Protein AF-A0A097QRE6-F1 (afdb_monomer)

Secondary structure (DSSP, 8-state):
--STTTHHHHHHHHHHHHHHHHHHHHHHHHHHS-HHHHHHHHHHHHHIIIIIIIHHHHHHHHHHH-TTTHHHHHHHHHHHHHHHHHHHHHHS--TT-TT---SSSSSS------------------------------

Mean predicted aligned error: 16.46 Å

Foldseek 3Di:
DPPVLVVQLVVLVVLQVVLVVQLVVLVVQLVPDDDPSVVLSVLSNVLSCCLRVVLSVVSVVCSVPPVVCSVVSVVVSVVVSVVSVVVSVVPPPPPPDPPPPPDPPPPDDDDPDDDDDDDDDDDDDDDDDDDDDDDDDD

Organism: NCBI:txid1505907

Radius of gyration: 31.77 Å; Cα contacts (8 Å, |Δi|>4): 79; chains: 1; bounding box: 79×52×73 Å

Structure (mmCIF, N/CA/C/O backbone):
data_AF-A0A097QRE6-F1
#
_entry.id   AF-A0A097QRE6-F1
#
loop_
_atom_site.group_PDB
_atom_site.id
_atom_site.type_symbol
_atom_site.label_atom_id
_atom_site.label_alt_id
_atom_site.label_comp_id
_atom_site.label_asym_id
_atom_site.label_entity_id
_atom_site.label_seq_id
_atom_site.pdbx_PDB_ins_code
_atom_site.Cartn_x
_atom_site.Cartn_y
_atom_site.Cartn_z
_atom_site.occupancy
_atom_site.B_iso_or_equiv
_atom_site.auth_seq_id
_atom_site.auth_comp_id
_atom_site.auth_asym_id
_atom_site.auth_atom_id
_atom_site.pdbx_PDB_model_num
ATOM 1 N N . MET A 1 1 ? 15.971 -12.708 -22.041 1.00 49.22 1 MET A N 1
ATOM 2 C CA . MET A 1 1 ? 16.196 -11.784 -20.906 1.00 49.22 1 MET A CA 1
ATOM 3 C C . MET A 1 1 ? 14.909 -11.001 -20.609 1.00 49.22 1 MET A C 1
ATOM 5 O O . MET A 1 1 ? 14.943 -9.784 -20.569 1.00 49.22 1 MET A O 1
ATOM 9 N N . GLU A 1 2 ? 13.765 -11.671 -20.407 1.00 53.50 2 GLU A N 1
ATOM 10 C CA . GLU A 1 2 ? 12.457 -10.981 -20.290 1.00 53.50 2 GLU A CA 1
ATOM 11 C C . GLU A 1 2 ? 11.760 -11.150 -18.928 1.00 53.50 2 GLU A C 1
ATOM 13 O O . GLU A 1 2 ? 10.806 -10.438 -18.643 1.00 53.50 2 GLU A O 1
ATOM 18 N N . LEU A 1 3 ? 12.247 -12.021 -18.033 1.00 56.66 3 LEU A N 1
ATOM 19 C CA . LEU A 1 3 ? 11.605 -12.212 -16.722 1.00 56.66 3 LEU A CA 1
ATOM 20 C C . LEU A 1 3 ? 11.900 -11.096 -15.706 1.00 56.66 3 LEU A C 1
ATOM 22 O O . LEU A 1 3 ? 11.119 -10.902 -14.777 1.00 56.66 3 LEU A O 1
ATOM 26 N N . ASN A 1 4 ? 12.983 -10.334 -15.877 1.00 59.62 4 ASN A N 1
ATOM 27 C CA . ASN A 1 4 ? 13.392 -9.331 -14.885 1.00 59.62 4 ASN A CA 1
ATOM 28 C C . ASN A 1 4 ? 12.452 -8.118 -14.838 1.00 59.62 4 ASN A C 1
ATOM 30 O O . ASN A 1 4 ? 12.324 -7.490 -13.792 1.00 59.62 4 ASN A O 1
ATOM 34 N N . ASN A 1 5 ? 11.736 -7.842 -15.931 1.00 65.81 5 ASN A N 1
ATOM 35 C CA . ASN A 1 5 ? 10.785 -6.737 -15.995 1.00 65.81 5 ASN A CA 1
ATOM 36 C C . ASN A 1 5 ? 9.389 -7.117 -15.500 1.00 65.81 5 ASN A C 1
ATOM 38 O O . ASN A 1 5 ? 8.572 -6.226 -15.340 1.00 65.81 5 ASN A O 1
ATOM 42 N N . LEU A 1 6 ? 9.095 -8.397 -15.233 1.00 77.00 6 LEU A N 1
ATOM 43 C CA . LEU A 1 6 ? 7.764 -8.830 -14.782 1.00 77.00 6 LEU A CA 1
ATOM 44 C C . LEU A 1 6 ? 7.559 -8.643 -13.270 1.00 77.00 6 LEU A C 1
ATOM 46 O O . LEU A 1 6 ? 6.450 -8.368 -12.817 1.00 77.00 6 LEU A O 1
ATOM 50 N N . SER A 1 7 ? 8.643 -8.782 -12.501 1.00 78.69 7 SER A N 1
ATOM 51 C CA . SER A 1 7 ? 8.661 -8.690 -11.034 1.00 78.69 7 SER A CA 1
ATOM 52 C C . SER A 1 7 ? 7.979 -7.427 -10.474 1.00 78.69 7 SER A C 1
ATOM 54 O O . SER A 1 7 ? 7.097 -7.562 -9.620 1.00 78.69 7 SER A O 1
ATOM 56 N N . PRO A 1 8 ? 8.289 -6.210 -10.959 1.00 78.31 8 PRO A N 1
ATOM 57 C CA . PRO A 1 8 ? 7.747 -5.000 -10.352 1.00 78.31 8 PRO A CA 1
ATOM 58 C C . PRO A 1 8 ? 6.284 -4.724 -10.772 1.00 78.31 8 PRO A C 1
ATOM 60 O O . PRO A 1 8 ? 5.525 -4.129 -10.011 1.00 78.31 8 PRO A O 1
ATOM 63 N N . TYR A 1 9 ? 5.815 -5.246 -11.914 1.00 83.50 9 TYR A N 1
ATOM 64 C CA . TYR A 1 9 ? 4.379 -5.228 -12.241 1.00 83.50 9 TYR A CA 1
ATOM 65 C C . TYR A 1 9 ? 3.586 -6.169 -11.333 1.00 83.50 9 TYR A C 1
ATOM 67 O O . TYR A 1 9 ? 2.498 -5.827 -10.870 1.00 83.50 9 TYR A O 1
ATOM 75 N N . LEU A 1 10 ? 4.142 -7.350 -11.051 1.00 86.81 10 LEU A N 1
ATOM 76 C CA . LEU A 1 10 ? 3.540 -8.324 -10.143 1.00 86.81 10 LEU A CA 1
ATOM 77 C C . LEU A 1 10 ? 3.411 -7.760 -8.726 1.00 86.81 10 LEU A C 1
ATOM 79 O O . LEU A 1 10 ? 2.370 -7.947 -8.094 1.00 86.81 10 LEU A O 1
ATOM 83 N N . SER A 1 11 ? 4.423 -7.030 -8.247 1.00 83.56 11 SER A N 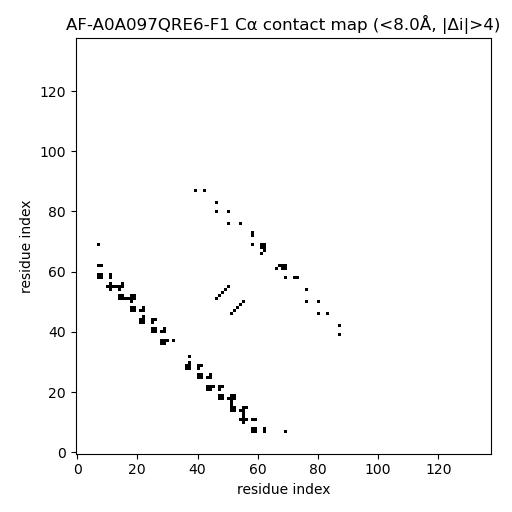1
ATOM 84 C CA . SER A 1 11 ? 4.358 -6.375 -6.939 1.00 83.56 11 SER A CA 1
ATOM 85 C C . SER A 1 11 ? 3.287 -5.280 -6.900 1.00 83.56 11 SER A C 1
ATOM 87 O O . SER A 1 11 ? 2.499 -5.262 -5.956 1.00 83.56 11 SER A O 1
ATOM 89 N N . GLY A 1 12 ? 3.175 -4.443 -7.940 1.00 85.69 12 GLY A N 1
ATOM 90 C CA . GLY A 1 12 ? 2.132 -3.415 -8.046 1.00 85.69 12 GLY A CA 1
ATOM 91 C C . GLY A 1 12 ? 0.715 -3.999 -8.053 1.00 85.69 12 GLY A C 1
ATOM 92 O O . GLY A 1 12 ? -0.145 -3.559 -7.290 1.00 85.69 12 GLY A O 1
ATOM 93 N N . ILE A 1 13 ? 0.482 -5.055 -8.842 1.00 89.81 13 ILE A N 1
ATOM 94 C CA . ILE A 1 13 ? -0.811 -5.760 -8.885 1.00 89.81 13 ILE A CA 1
ATOM 95 C C . ILE A 1 13 ? -1.140 -6.378 -7.521 1.00 89.81 13 ILE A C 1
ATOM 97 O O . ILE A 1 13 ? -2.266 -6.239 -7.038 1.00 89.81 13 ILE A O 1
ATOM 101 N N . MET A 1 14 ? -0.170 -7.029 -6.873 1.00 89.12 14 MET A N 1
ATOM 102 C CA . MET A 1 14 ? -0.366 -7.585 -5.530 1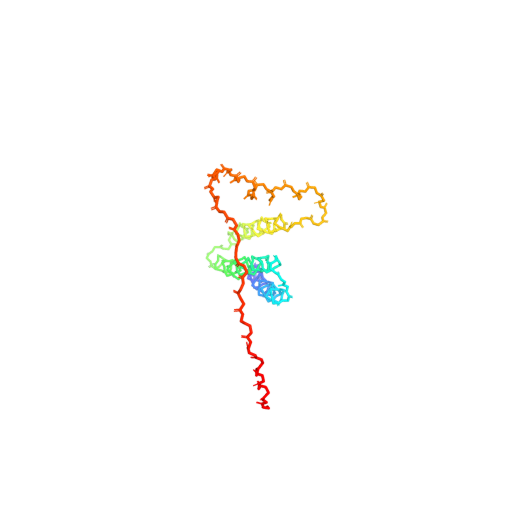.00 89.12 14 MET A CA 1
ATOM 103 C C . MET A 1 14 ? -0.685 -6.495 -4.505 1.00 89.12 14 MET A C 1
ATOM 105 O O . MET A 1 14 ? -1.559 -6.698 -3.663 1.00 89.12 14 MET A O 1
ATOM 109 N N . LEU A 1 15 ? -0.050 -5.324 -4.606 1.00 87.19 15 LEU A N 1
ATOM 110 C CA . LEU A 1 15 ? -0.337 -4.179 -3.741 1.00 87.19 15 LEU A CA 1
ATOM 111 C C . LEU A 1 15 ? -1.791 -3.712 -3.881 1.00 87.19 15 LEU A C 1
ATOM 113 O O . LEU A 1 15 ? -2.469 -3.485 -2.878 1.00 87.19 15 LEU A O 1
ATOM 117 N N . ILE A 1 16 ? -2.287 -3.634 -5.119 1.00 90.81 16 ILE A N 1
ATOM 118 C CA . ILE A 1 16 ? -3.673 -3.251 -5.413 1.00 90.81 16 ILE A CA 1
ATOM 119 C C . ILE A 1 16 ? -4.645 -4.285 -4.834 1.00 90.81 16 ILE A C 1
ATOM 121 O O . ILE A 1 16 ? -5.624 -3.904 -4.191 1.00 90.81 16 ILE A O 1
ATOM 125 N N . LEU A 1 17 ? -4.371 -5.583 -5.010 1.00 92.19 17 LEU A N 1
ATOM 126 C CA . LEU A 1 17 ? -5.213 -6.658 -4.472 1.00 92.19 17 LEU A CA 1
ATOM 127 C C . LEU A 1 17 ? -5.255 -6.646 -2.939 1.00 92.19 17 LEU A C 1
ATOM 129 O O . LEU A 1 17 ? -6.337 -6.744 -2.356 1.00 92.19 17 LEU A O 1
ATOM 133 N N . ILE A 1 18 ? -4.103 -6.481 -2.284 1.00 89.12 18 ILE A N 1
ATOM 134 C CA . ILE A 1 18 ? -4.013 -6.362 -0.822 1.00 89.12 18 ILE A CA 1
ATOM 135 C C . ILE A 1 18 ? -4.743 -5.100 -0.347 1.00 89.12 18 ILE A C 1
ATOM 137 O O . ILE A 1 18 ? -5.475 -5.162 0.640 1.00 89.12 18 ILE A O 1
ATOM 141 N N . GLY A 1 19 ? -4.599 -3.980 -1.062 1.00 89.31 19 GLY A N 1
ATOM 142 C CA . GLY A 1 19 ? -5.317 -2.736 -0.789 1.00 89.31 19 GLY A CA 1
ATOM 143 C C . GLY A 1 19 ? -6.832 -2.914 -0.853 1.00 89.31 19 GLY A C 1
ATOM 144 O O . GLY A 1 19 ? -7.532 -2.581 0.100 1.00 89.31 19 GLY A O 1
ATOM 145 N N . LEU A 1 20 ? -7.341 -3.514 -1.931 1.00 91.94 20 LEU A N 1
ATOM 146 C CA . LEU A 1 20 ? -8.761 -3.842 -2.097 1.00 91.94 20 LEU A CA 1
ATOM 147 C C . LEU A 1 20 ? -9.271 -4.754 -0.980 1.00 91.94 20 LEU A C 1
ATOM 149 O O . LEU A 1 20 ? -10.305 -4.470 -0.374 1.00 91.94 20 LEU A O 1
ATOM 153 N N . TYR A 1 21 ? -8.533 -5.821 -0.673 1.00 91.69 21 TYR A N 1
ATOM 154 C CA . TYR A 1 21 ? -8.893 -6.750 0.394 1.00 91.69 21 TYR A CA 1
ATOM 155 C C . TYR A 1 21 ? -8.927 -6.063 1.768 1.00 91.69 21 TYR A C 1
ATOM 157 O O . TYR A 1 21 ? -9.896 -6.217 2.516 1.00 91.69 21 TYR A O 1
ATOM 165 N N . GLY A 1 22 ? -7.908 -5.257 2.080 1.00 87.19 22 GLY A N 1
ATOM 166 C CA . GLY A 1 22 ? -7.847 -4.454 3.299 1.00 87.19 22 GLY A CA 1
ATOM 167 C C . GLY A 1 22 ? -9.027 -3.490 3.401 1.00 87.19 22 GLY A C 1
ATOM 168 O O . GLY A 1 22 ? -9.674 -3.423 4.443 1.00 87.19 22 GLY A O 1
ATOM 169 N N . MET A 1 23 ? -9.383 -2.828 2.298 1.00 88.19 23 MET A N 1
ATOM 170 C CA . MET A 1 23 ? -10.510 -1.898 2.235 1.00 88.19 23 MET A CA 1
ATOM 171 C C . MET A 1 23 ? -11.851 -2.592 2.514 1.00 88.19 23 MET A C 1
ATOM 173 O O . MET A 1 23 ? -12.645 -2.091 3.311 1.00 88.19 23 MET A O 1
ATOM 177 N N . VAL A 1 24 ? -12.091 -3.765 1.914 1.00 89.38 24 VAL A N 1
ATOM 178 C CA . VAL A 1 24 ? -13.305 -4.568 2.155 1.00 89.38 24 VAL A CA 1
ATOM 179 C C . VAL A 1 24 ? -13.376 -5.021 3.611 1.00 89.38 24 VAL A C 1
ATOM 181 O O . VAL A 1 24 ? -14.427 -4.894 4.244 1.00 89.38 24 VAL A O 1
ATOM 184 N N . ARG A 1 25 ? -12.262 -5.507 4.166 1.00 87.06 25 ARG A N 1
ATOM 185 C CA . ARG A 1 25 ? -12.209 -5.970 5.556 1.00 87.06 25 ARG A CA 1
ATOM 186 C C . ARG A 1 25 ? -12.433 -4.825 6.544 1.00 87.06 25 ARG A C 1
ATOM 188 O O . ARG A 1 25 ? -13.246 -4.959 7.451 1.00 87.06 25 ARG A O 1
ATOM 195 N N . SER A 1 26 ? -11.795 -3.673 6.333 1.00 84.38 26 SER A N 1
ATOM 196 C CA . SER A 1 26 ? -12.033 -2.472 7.142 1.00 84.38 26 SER A CA 1
ATOM 197 C C . SER A 1 26 ? -13.475 -1.978 7.034 1.00 84.38 26 SER A C 1
ATOM 199 O O . SER A 1 26 ? -14.045 -1.541 8.029 1.00 84.38 26 SER A O 1
ATOM 201 N N . TYR A 1 27 ? -14.095 -2.079 5.857 1.00 85.31 27 TYR A N 1
ATOM 202 C CA . TYR A 1 27 ? -15.498 -1.710 5.674 1.00 85.31 27 TYR A CA 1
ATOM 203 C C . TYR A 1 27 ? -16.459 -2.636 6.437 1.00 85.31 27 TYR A C 1
ATOM 205 O O . TYR A 1 27 ? -17.430 -2.163 7.033 1.00 85.31 27 TYR A O 1
ATOM 213 N N . GLN A 1 28 ? -16.187 -3.944 6.455 1.00 85.62 28 GLN A N 1
ATOM 214 C CA . GLN A 1 28 ? -16.954 -4.898 7.262 1.00 85.62 28 GLN A CA 1
ATOM 215 C C . GLN A 1 28 ? -16.854 -4.565 8.755 1.00 85.62 28 GLN A C 1
ATOM 217 O O . GLN A 1 28 ? -17.882 -4.464 9.425 1.00 85.62 28 GLN A O 1
ATOM 222 N N . GLU A 1 29 ? -15.641 -4.297 9.241 1.00 80.12 29 GLU A N 1
ATOM 223 C CA . GLU A 1 29 ? -15.384 -3.907 10.632 1.00 80.12 29 GLU A CA 1
ATOM 224 C C . GLU A 1 29 ? -16.099 -2.594 10.999 1.00 80.12 29 GLU A C 1
ATOM 226 O O . GLU A 1 29 ? -16.712 -2.473 12.061 1.00 80.12 29 GLU A O 1
ATOM 231 N N . TRP A 1 30 ? -16.093 -1.621 10.081 1.00 79.00 30 TRP A N 1
ATOM 232 C CA . TRP A 1 30 ? -16.786 -0.340 10.239 1.00 79.00 30 TRP A CA 1
ATOM 233 C C . TRP A 1 30 ? -18.309 -0.494 10.355 1.00 79.00 30 TRP A C 1
ATOM 235 O O . TRP A 1 30 ? -18.954 0.285 11.064 1.00 79.00 30 TRP A O 1
ATOM 245 N N . ARG A 1 31 ? -18.901 -1.490 9.678 1.00 79.44 31 ARG A N 1
ATOM 246 C CA . ARG A 1 31 ? -20.336 -1.793 9.800 1.00 79.44 31 ARG A CA 1
ATOM 247 C C . ARG A 1 31 ? -20.696 -2.502 11.104 1.00 79.44 31 ARG A C 1
ATOM 249 O O . ARG A 1 31 ? -21.840 -2.353 11.527 1.00 79.44 31 ARG A O 1
ATOM 256 N N . LEU A 1 32 ? -19.785 -3.283 11.687 1.00 76.38 32 LEU A N 1
ATOM 257 C CA . LEU A 1 32 ? -20.083 -4.156 12.828 1.00 76.38 32 LEU A CA 1
ATOM 258 C C . LEU A 1 32 ? -19.862 -3.504 14.202 1.00 76.38 32 LEU A C 1
ATOM 260 O O . LEU A 1 32 ? -20.516 -3.917 15.156 1.00 76.38 32 LEU A O 1
ATOM 264 N N . HIS A 1 33 ? -18.972 -2.512 14.319 1.00 70.75 33 HIS A N 1
ATOM 265 C CA . HIS A 1 33 ? -18.552 -1.963 15.617 1.00 70.75 33 HIS A CA 1
ATOM 266 C C . HIS A 1 33 ? -18.941 -0.490 15.859 1.00 70.75 33 HIS A C 1
ATOM 268 O O . HIS A 1 33 ? -19.120 0.301 14.930 1.00 70.75 33 HIS A O 1
ATOM 274 N N . ASP A 1 34 ? -19.058 -0.123 17.141 1.00 69.00 34 ASP A N 1
ATOM 275 C CA . ASP A 1 34 ? -19.419 1.217 17.625 1.00 69.00 34 ASP A CA 1
ATOM 276 C C . ASP A 1 34 ? -18.265 2.251 17.567 1.00 69.00 34 ASP A C 1
ATOM 278 O O . ASP A 1 34 ? -17.143 1.982 17.123 1.00 69.00 34 ASP A O 1
ATOM 282 N N . GLU A 1 35 ? -18.575 3.483 17.988 1.00 63.19 35 GLU A N 1
ATOM 283 C CA . GLU A 1 35 ? -17.899 4.765 17.715 1.00 63.19 35 GLU A CA 1
ATOM 284 C C . GLU A 1 35 ? -16.353 4.857 17.824 1.00 63.19 35 GLU A C 1
ATOM 286 O O . GLU A 1 35 ? -15.793 5.630 17.034 1.00 63.19 35 GLU A O 1
ATOM 291 N N . PRO A 1 36 ? -15.607 4.123 18.684 1.00 67.19 36 PRO A N 1
ATOM 292 C CA . PRO A 1 36 ? -14.139 4.180 18.652 1.00 67.19 36 PRO A CA 1
ATOM 293 C C . PRO A 1 36 ? -13.528 3.353 17.509 1.00 67.19 36 PRO A C 1
ATOM 295 O O . PRO A 1 36 ? -12.598 3.812 16.842 1.00 67.19 36 PRO A O 1
ATOM 298 N N . ALA A 1 37 ? -14.081 2.173 17.221 1.00 71.31 37 ALA A N 1
ATOM 299 C CA . ALA A 1 37 ? -13.580 1.292 16.168 1.00 71.31 37 ALA A CA 1
ATOM 300 C C . ALA A 1 37 ? -13.881 1.853 14.771 1.00 71.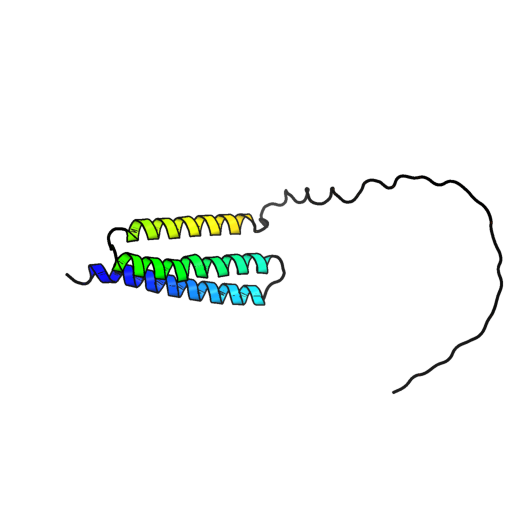31 37 ALA A C 1
ATOM 302 O O . ALA A 1 37 ? -13.082 1.688 13.849 1.00 71.31 37 ALA A O 1
ATOM 303 N N . LYS A 1 38 ? -14.981 2.606 14.618 1.00 75.50 38 LYS A N 1
ATOM 304 C CA . LYS A 1 38 ? -15.333 3.245 13.341 1.00 75.50 38 LYS A CA 1
ATOM 305 C C . LYS A 1 38 ? -14.280 4.223 12.838 1.00 75.50 38 LYS A C 1
ATOM 307 O O . LYS A 1 38 ? -13.993 4.235 11.643 1.00 75.50 38 LYS A O 1
ATOM 312 N N . ARG A 1 39 ? -13.711 5.053 13.720 1.00 75.69 39 ARG A N 1
ATOM 313 C CA . ARG A 1 39 ? -12.662 6.007 13.318 1.00 75.69 39 ARG A CA 1
ATOM 314 C C . ARG A 1 39 ? -11.405 5.278 12.869 1.00 75.69 39 ARG A C 1
ATOM 316 O O . ARG A 1 39 ? -10.832 5.649 11.851 1.00 75.69 39 ARG A O 1
ATOM 323 N N . LEU A 1 40 ? -11.028 4.225 13.590 1.00 78.31 40 LEU A N 1
ATOM 324 C CA . LEU A 1 40 ? -9.893 3.387 13.232 1.00 78.31 40 LEU A CA 1
ATOM 325 C C . LEU A 1 40 ? -10.101 2.722 11.869 1.00 78.31 40 LEU A C 1
ATOM 327 O O . LEU A 1 40 ? -9.259 2.846 10.986 1.00 78.31 40 LEU A O 1
ATOM 331 N N . ALA A 1 41 ? -11.253 2.079 11.679 1.00 81.75 41 ALA A N 1
ATOM 332 C CA . ALA A 1 41 ? -11.602 1.406 10.437 1.00 81.75 41 ALA A CA 1
ATOM 333 C C . ALA A 1 41 ? -11.627 2.374 9.246 1.00 81.75 41 ALA A C 1
ATOM 335 O O . ALA A 1 41 ? -11.150 2.022 8.172 1.00 81.75 41 ALA A O 1
ATOM 336 N N . LEU A 1 42 ? -12.107 3.608 9.439 1.00 82.50 42 LEU A N 1
ATOM 337 C CA . LEU A 1 42 ? -12.086 4.644 8.405 1.00 82.50 42 LEU A CA 1
ATOM 338 C C . LEU A 1 42 ? -10.652 5.064 8.056 1.00 82.50 42 LEU A C 1
ATOM 340 O O . LEU A 1 42 ? -10.316 5.143 6.876 1.00 82.50 42 LEU A O 1
ATOM 344 N N . VAL A 1 43 ? -9.792 5.282 9.058 1.00 84.00 43 VAL A N 1
ATOM 345 C CA . VAL A 1 43 ? -8.374 5.604 8.825 1.00 84.00 43 VAL A CA 1
ATOM 346 C C . VAL A 1 43 ? -7.673 4.460 8.093 1.00 84.00 43 VAL A C 1
ATOM 348 O O . VAL A 1 43 ? -6.992 4.717 7.100 1.00 84.00 43 VAL A O 1
ATOM 351 N N . LEU A 1 44 ? -7.883 3.203 8.500 1.00 83.94 44 LEU A N 1
ATOM 352 C CA . LEU A 1 44 ? -7.351 2.045 7.773 1.00 83.94 44 LEU A CA 1
ATOM 353 C C . LEU A 1 44 ? -7.875 1.991 6.336 1.00 83.94 44 LEU A C 1
ATOM 355 O O . LEU A 1 44 ? -7.087 1.797 5.416 1.00 83.94 44 LEU A O 1
ATOM 359 N N . MET A 1 45 ? -9.173 2.209 6.122 1.00 85.94 45 MET A N 1
ATOM 360 C CA . MET A 1 45 ? -9.784 2.179 4.792 1.00 85.94 45 MET A CA 1
ATOM 361 C C . MET A 1 45 ? -9.157 3.220 3.853 1.00 85.94 45 MET A C 1
ATOM 363 O O . MET A 1 45 ? -8.758 2.883 2.738 1.00 85.94 45 MET A O 1
ATOM 367 N N . VAL A 1 46 ? -9.007 4.465 4.320 1.00 87.25 46 VAL A N 1
ATOM 368 C CA . VAL A 1 46 ? -8.349 5.547 3.565 1.00 87.25 46 VAL A CA 1
ATOM 369 C C . VAL A 1 46 ? -6.883 5.208 3.290 1.00 87.25 46 VAL A C 1
ATOM 371 O O . VAL A 1 46 ? -6.377 5.468 2.201 1.00 87.25 46 VAL A O 1
ATO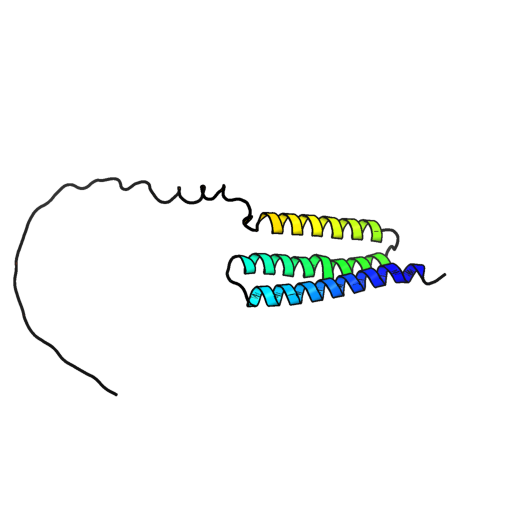M 374 N N . SER A 1 47 ? -6.213 4.569 4.245 1.00 86.38 47 SER A N 1
ATOM 375 C CA . SER A 1 47 ? -4.810 4.177 4.109 1.00 86.38 47 SER A CA 1
ATOM 376 C C . SER A 1 47 ? -4.625 3.051 3.102 1.00 86.38 47 SER A C 1
ATOM 378 O O . SER A 1 47 ? -3.724 3.125 2.279 1.00 86.38 47 SER A O 1
ATOM 380 N N . PHE A 1 48 ? -5.498 2.045 3.090 1.00 88.19 48 PHE A N 1
ATOM 381 C CA . PHE A 1 48 ? -5.475 1.003 2.064 1.00 88.19 48 PHE A CA 1
ATOM 382 C C . PHE A 1 48 ? -5.782 1.556 0.670 1.00 88.19 48 PHE A C 1
ATOM 384 O O . PHE A 1 48 ? -5.166 1.122 -0.302 1.00 88.19 48 PHE A O 1
ATOM 391 N N . ALA A 1 49 ? -6.673 2.543 0.561 1.00 88.62 49 ALA A N 1
ATOM 392 C CA . ALA A 1 49 ? -6.928 3.216 -0.708 1.00 88.62 49 ALA A CA 1
ATOM 393 C C . ALA A 1 49 ? -5.694 4.002 -1.194 1.00 88.62 49 ALA A C 1
ATOM 395 O O . ALA A 1 49 ? -5.283 3.847 -2.343 1.00 88.62 49 ALA A O 1
ATOM 396 N N . LEU A 1 50 ? -5.067 4.799 -0.323 1.00 88.31 50 LEU A N 1
ATOM 397 C CA . LEU A 1 50 ? -3.885 5.598 -0.665 1.00 88.31 50 LEU A CA 1
ATOM 398 C C . LEU A 1 50 ? -2.640 4.734 -0.907 1.00 88.31 50 LEU A C 1
ATOM 400 O O . LEU A 1 50 ? -2.005 4.836 -1.947 1.00 88.31 50 LEU A O 1
ATOM 404 N N . PHE A 1 51 ? -2.274 3.864 0.028 1.00 87.12 51 PHE A N 1
ATOM 405 C CA . PHE A 1 51 ? -1.040 3.084 -0.078 1.00 87.12 51 PHE A CA 1
ATOM 406 C C . PHE A 1 51 ? -1.194 1.852 -0.974 1.00 87.12 51 PHE A C 1
ATOM 408 O O . PHE A 1 51 ? -0.249 1.492 -1.663 1.00 87.12 51 PHE A O 1
ATOM 415 N N . GLY A 1 52 ? -2.368 1.217 -0.996 1.00 88.00 52 GLY A N 1
ATOM 416 C CA . GLY A 1 52 ? -2.615 0.024 -1.807 1.00 88.00 52 GLY A CA 1
ATOM 417 C C . GLY A 1 52 ? -2.985 0.357 -3.249 1.00 88.00 52 GLY A C 1
ATOM 418 O O . GLY A 1 52 ? -2.272 -0.031 -4.171 1.00 88.00 52 GLY A O 1
ATOM 419 N N . ILE A 1 53 ? -4.087 1.088 -3.456 1.00 89.06 53 ILE A N 1
ATOM 420 C CA . ILE A 1 53 ? -4.575 1.396 -4.811 1.00 89.06 53 ILE A CA 1
ATOM 421 C C . ILE A 1 53 ? -3.716 2.485 -5.451 1.00 89.06 53 ILE A C 1
ATOM 423 O O . ILE A 1 53 ? -3.115 2.239 -6.492 1.00 89.06 53 ILE A O 1
ATOM 427 N N . VAL A 1 54 ? -3.636 3.671 -4.835 1.00 90.44 54 VAL A N 1
ATOM 428 C CA . VAL A 1 54 ? -2.875 4.787 -5.421 1.00 90.44 54 VAL A CA 1
ATOM 429 C C . VAL A 1 54 ? -1.387 4.441 -5.470 1.00 90.44 54 VAL A C 1
ATOM 431 O O . VAL A 1 54 ? -0.791 4.558 -6.531 1.00 90.44 54 VAL A O 1
ATOM 434 N N . GLY A 1 55 ? -0.811 3.911 -4.387 1.00 87.56 55 GLY A N 1
ATOM 435 C CA . GLY A 1 55 ? 0.586 3.466 -4.362 1.00 87.56 55 GLY A CA 1
ATOM 436 C C . GLY A 1 55 ? 0.902 2.360 -5.376 1.00 87.56 55 GLY A C 1
ATOM 437 O O . GLY A 1 55 ? 1.920 2.431 -6.059 1.00 87.56 55 GLY A O 1
ATOM 438 N N . GLY A 1 56 ? 0.018 1.372 -5.543 1.00 87.69 56 GLY A N 1
ATOM 439 C CA . GLY A 1 56 ? 0.200 0.317 -6.544 1.00 87.69 56 GLY A CA 1
ATOM 440 C C . GLY A 1 56 ? 0.130 0.838 -7.982 1.00 87.69 56 GLY A C 1
ATOM 441 O O . GLY A 1 56 ? 0.947 0.447 -8.815 1.00 87.69 56 GLY A O 1
ATOM 442 N N . VAL A 1 57 ? -0.796 1.761 -8.271 1.00 89.69 57 VAL A N 1
ATOM 443 C CA . VAL A 1 57 ? -0.881 2.433 -9.579 1.00 89.69 57 VAL A CA 1
ATOM 444 C C . VAL A 1 57 ? 0.353 3.299 -9.829 1.00 89.69 57 VAL A C 1
ATOM 446 O O . VAL A 1 57 ? 0.897 3.240 -10.931 1.00 89.69 57 VAL A O 1
ATOM 449 N N . SER A 1 58 ? 0.823 4.048 -8.826 1.00 88.31 58 SER A N 1
ATOM 450 C CA . SER A 1 58 ? 2.036 4.864 -8.939 1.00 88.31 58 SER A CA 1
ATOM 451 C C . SER A 1 58 ? 3.256 4.019 -9.282 1.00 88.31 58 SER A C 1
ATOM 453 O O . SER A 1 58 ? 3.939 4.347 -10.244 1.00 88.31 58 SER A O 1
ATOM 455 N N . ILE A 1 59 ? 3.459 2.879 -8.607 1.00 85.75 59 ILE A N 1
ATOM 456 C CA . ILE A 1 59 ? 4.563 1.955 -8.914 1.00 85.75 59 ILE A CA 1
ATOM 457 C C . ILE A 1 59 ? 4.484 1.475 -10.369 1.00 85.75 59 ILE A C 1
ATOM 459 O O . ILE A 1 59 ? 5.485 1.515 -11.080 1.00 85.75 59 ILE A O 1
ATOM 463 N N . ILE A 1 60 ? 3.304 1.051 -10.839 1.00 87.44 60 ILE A N 1
ATOM 464 C CA . ILE A 1 60 ? 3.119 0.601 -12.231 1.00 87.44 60 ILE A CA 1
ATOM 465 C C . ILE A 1 60 ? 3.449 1.730 -13.216 1.00 87.44 60 ILE A C 1
ATOM 467 O O . ILE A 1 60 ? 4.117 1.489 -14.223 1.00 87.44 60 ILE A O 1
ATOM 471 N N . MET A 1 61 ? 3.014 2.959 -12.924 1.00 87.44 61 MET A N 1
ATOM 472 C CA . MET A 1 61 ? 3.322 4.122 -13.756 1.00 87.44 61 MET A CA 1
ATOM 473 C C . MET A 1 61 ? 4.812 4.466 -13.737 1.00 87.44 61 MET A C 1
ATOM 475 O O . MET A 1 61 ? 5.375 4.759 -14.789 1.00 87.44 61 MET A O 1
ATOM 479 N N . LEU A 1 62 ? 5.459 4.399 -12.572 1.00 86.12 62 LEU A N 1
ATOM 480 C CA . LEU A 1 62 ? 6.873 4.715 -12.428 1.00 86.12 62 LEU A CA 1
ATOM 481 C C . LEU A 1 62 ? 7.739 3.696 -13.166 1.00 86.12 62 LEU A C 1
ATOM 483 O O . LEU A 1 62 ? 8.648 4.100 -13.875 1.00 86.12 62 LEU A O 1
ATOM 487 N N . ILE A 1 63 ? 7.418 2.400 -13.099 1.00 84.31 63 ILE A N 1
ATOM 488 C CA . ILE A 1 63 ? 8.121 1.360 -13.874 1.00 84.31 63 ILE A CA 1
ATOM 489 C C . ILE A 1 63 ? 8.004 1.612 -15.382 1.00 84.31 63 ILE A C 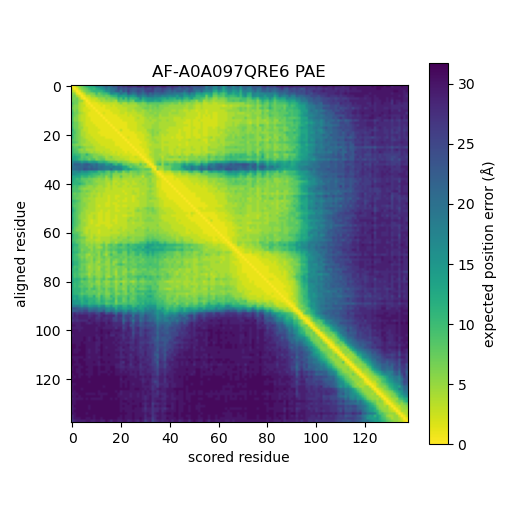1
ATOM 491 O O . ILE A 1 63 ? 8.943 1.330 -16.124 1.00 84.31 63 ILE A O 1
ATOM 495 N N . ALA A 1 64 ? 6.856 2.121 -15.840 1.00 84.25 64 ALA A N 1
ATOM 496 C CA . ALA A 1 64 ? 6.639 2.431 -17.249 1.00 84.25 64 ALA A CA 1
ATOM 497 C C . ALA A 1 64 ? 7.465 3.637 -17.734 1.00 84.25 64 ALA A C 1
ATOM 499 O O .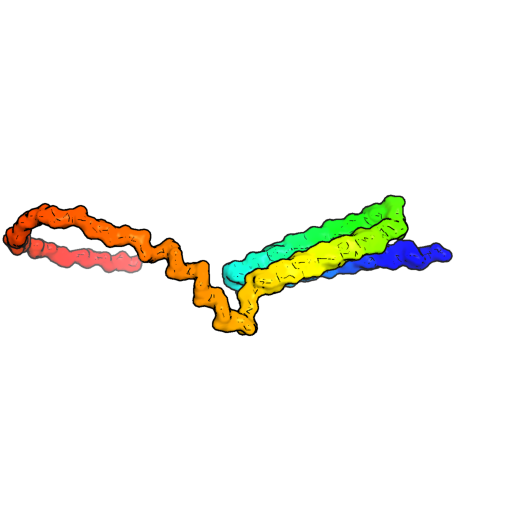 ALA A 1 64 ? 7.735 3.730 -18.930 1.00 84.25 64 ALA A O 1
ATOM 500 N N . ILE A 1 65 ? 7.848 4.544 -16.827 1.00 87.06 65 ILE A N 1
ATOM 501 C CA . ILE A 1 65 ? 8.654 5.733 -17.132 1.00 87.06 65 ILE A CA 1
ATOM 502 C C . ILE A 1 65 ? 10.141 5.443 -16.887 1.00 87.06 65 ILE A C 1
ATOM 504 O O . ILE A 1 65 ? 10.926 5.495 -17.828 1.00 87.06 65 ILE A O 1
ATOM 508 N N . ASP A 1 66 ? 10.508 5.090 -15.652 1.00 84.88 66 ASP A N 1
ATOM 509 C CA . ASP A 1 66 ? 11.880 4.827 -15.217 1.00 84.88 66 ASP A CA 1
ATOM 510 C C . ASP A 1 66 ? 11.953 3.650 -14.215 1.00 84.88 66 ASP A C 1
ATOM 512 O O . ASP A 1 66 ? 11.720 3.811 -13.009 1.00 84.88 66 ASP A O 1
ATOM 516 N N . PRO A 1 67 ? 12.353 2.448 -14.669 1.00 78.81 67 PRO A N 1
ATOM 517 C CA . PRO A 1 67 ? 12.372 1.239 -13.849 1.00 78.81 67 PRO A CA 1
ATOM 518 C C . PRO A 1 67 ? 13.502 1.197 -12.815 1.00 78.81 67 PRO A C 1
ATOM 520 O O . PRO A 1 67 ? 13.591 0.216 -12.090 1.00 78.81 67 PRO A O 1
ATOM 523 N N . GLU A 1 68 ? 14.377 2.200 -12.716 1.00 82.75 68 GLU A N 1
ATOM 524 C CA . GLU A 1 68 ? 15.426 2.247 -11.684 1.00 82.75 68 GLU A CA 1
ATOM 525 C C . GLU A 1 68 ? 14.925 2.845 -10.358 1.00 82.75 68 GLU A C 1
ATOM 527 O O . GLU A 1 68 ? 15.412 2.479 -9.286 1.00 82.75 68 GLU A O 1
ATOM 532 N N . PHE A 1 69 ? 13.900 3.705 -10.392 1.00 81.69 69 PHE A N 1
ATOM 533 C CA . PHE A 1 69 ? 13.427 4.433 -9.206 1.00 81.69 69 PHE A CA 1
ATOM 534 C C . PHE A 1 69 ? 12.368 3.685 -8.380 1.00 81.69 69 PHE A C 1
ATOM 536 O O . PHE A 1 69 ? 12.049 4.111 -7.266 1.00 81.69 69 PHE A O 1
ATOM 543 N N . TRP A 1 70 ? 11.865 2.542 -8.860 1.00 80.75 70 TRP A N 1
ATOM 544 C CA . TRP A 1 70 ? 10.806 1.775 -8.183 1.00 80.75 70 TRP A CA 1
ATOM 545 C C . TRP A 1 70 ? 11.168 1.356 -6.752 1.00 80.75 70 TRP A C 1
ATOM 547 O O . TRP A 1 70 ? 10.299 1.315 -5.883 1.00 80.75 70 TRP A O 1
ATOM 557 N N . VAL A 1 71 ? 12.449 1.075 -6.477 1.00 82.00 71 VAL A N 1
ATOM 558 C CA . VAL A 1 71 ? 12.913 0.687 -5.135 1.00 82.00 71 VAL A CA 1
ATOM 559 C C . VAL A 1 71 ? 12.724 1.84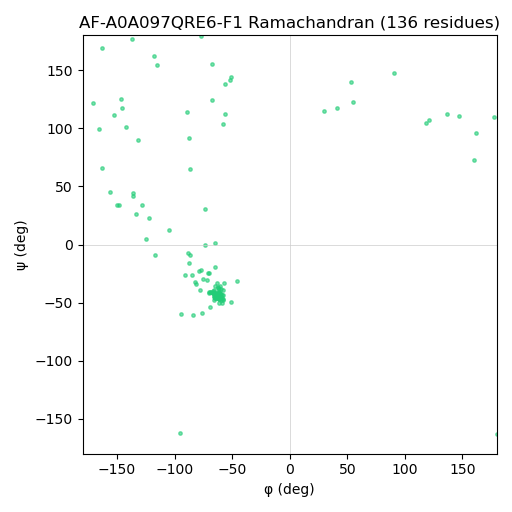1 -4.153 1.00 82.00 71 VAL A C 1
ATOM 561 O O . VAL A 1 71 ? 12.243 1.634 -3.039 1.00 82.00 71 VAL A O 1
ATOM 564 N N . ILE A 1 72 ? 13.068 3.066 -4.559 1.00 87.00 72 ILE A N 1
ATOM 565 C CA . ILE A 1 72 ? 12.958 4.254 -3.705 1.00 87.00 72 ILE A CA 1
ATOM 566 C C . ILE A 1 72 ? 11.487 4.518 -3.384 1.00 87.00 72 ILE A C 1
ATOM 568 O O . ILE A 1 72 ? 11.140 4.714 -2.217 1.00 87.00 72 ILE A O 1
ATOM 572 N N . GLU A 1 73 ? 10.616 4.444 -4.391 1.00 82.62 73 GLU A N 1
ATOM 573 C CA . GLU A 1 73 ? 9.180 4.634 -4.197 1.00 82.62 73 GLU A CA 1
ATOM 574 C C . GLU A 1 73 ? 8.572 3.543 -3.304 1.00 82.62 73 GLU A C 1
ATOM 576 O O . GLU A 1 73 ? 7.875 3.860 -2.339 1.00 82.62 73 GLU A O 1
ATOM 581 N N . ALA A 1 74 ? 8.912 2.270 -3.526 1.00 81.19 74 ALA A N 1
ATOM 582 C CA . ALA A 1 74 ? 8.463 1.171 -2.671 1.00 81.19 74 ALA A CA 1
ATOM 583 C C . ALA A 1 74 ? 8.884 1.376 -1.204 1.00 81.19 74 ALA A C 1
ATOM 585 O O . ALA A 1 74 ? 8.098 1.134 -0.282 1.00 81.19 74 ALA A O 1
ATOM 586 N N . THR A 1 75 ? 10.100 1.880 -0.974 1.00 86.00 75 THR A N 1
ATOM 587 C CA . THR A 1 75 ? 10.608 2.177 0.375 1.00 86.00 75 THR A CA 1
ATOM 588 C C . THR A 1 75 ? 9.858 3.354 1.013 1.00 86.00 75 THR A C 1
ATOM 590 O O . THR A 1 75 ? 9.497 3.299 2.194 1.00 86.00 75 THR A O 1
ATOM 593 N N . ALA A 1 76 ? 9.556 4.401 0.240 1.00 87.62 76 ALA A N 1
ATOM 594 C CA . ALA A 1 76 ? 8.778 5.555 0.691 1.00 87.62 76 ALA A CA 1
ATOM 595 C C . ALA A 1 76 ? 7.327 5.174 1.044 1.00 87.62 76 ALA A C 1
ATOM 597 O O . ALA A 1 76 ? 6.837 5.524 2.118 1.00 87.62 76 ALA A O 1
ATOM 598 N N . ILE A 1 77 ? 6.662 4.390 0.191 1.00 84.44 77 ILE A N 1
ATOM 599 C CA . ILE A 1 77 ? 5.300 3.883 0.424 1.00 84.44 77 ILE A CA 1
ATOM 600 C C . ILE A 1 77 ? 5.277 3.001 1.678 1.00 84.44 77 ILE A C 1
ATOM 602 O O . ILE A 1 77 ? 4.432 3.193 2.553 1.00 84.44 77 ILE A O 1
ATOM 606 N N . THR A 1 78 ? 6.233 2.076 1.811 1.00 84.56 78 THR A N 1
ATOM 607 C CA . THR A 1 78 ? 6.302 1.157 2.960 1.00 84.56 78 THR A CA 1
ATOM 608 C C . THR A 1 78 ? 6.544 1.904 4.270 1.00 84.56 78 THR A C 1
ATOM 610 O O . THR A 1 78 ? 5.861 1.651 5.262 1.00 84.56 78 THR A O 1
ATOM 613 N N . SER A 1 79 ? 7.486 2.850 4.288 1.00 87.19 79 SER A N 1
ATOM 614 C CA . SER A 1 79 ? 7.784 3.652 5.484 1.00 87.19 79 SER A CA 1
ATOM 615 C C . SER A 1 79 ? 6.623 4.571 5.871 1.00 87.19 79 SER A C 1
ATOM 617 O O . SER A 1 79 ? 6.270 4.637 7.050 1.00 87.19 79 SER A O 1
ATOM 619 N N . GLY A 1 80 ? 5.973 5.212 4.894 1.00 85.62 80 GLY A N 1
ATOM 620 C CA . GLY A 1 80 ? 4.776 6.022 5.120 1.00 85.62 80 GLY A CA 1
ATOM 621 C C . GLY A 1 80 ? 3.620 5.204 5.696 1.00 85.62 80 GLY A C 1
ATOM 622 O O . GLY A 1 80 ? 2.994 5.624 6.672 1.00 85.62 80 GLY A O 1
ATOM 623 N N . TYR A 1 81 ? 3.386 4.005 5.158 1.00 83.56 81 TYR A N 1
ATOM 624 C CA . TYR A 1 81 ? 2.372 3.091 5.677 1.00 83.56 81 TYR A CA 1
ATOM 625 C C . TYR A 1 81 ? 2.685 2.660 7.114 1.00 83.56 81 TYR A C 1
ATOM 627 O O . TYR A 1 81 ? 1.812 2.714 7.979 1.00 83.56 81 TYR A O 1
ATOM 635 N N . LEU A 1 82 ? 3.938 2.293 7.401 1.00 84.06 82 LEU A N 1
ATOM 636 C CA . LEU A 1 82 ? 4.360 1.859 8.734 1.00 84.06 82 LEU A CA 1
ATOM 637 C C . LEU A 1 82 ? 4.174 2.966 9.782 1.00 84.06 82 LEU A C 1
ATOM 639 O O . LEU A 1 82 ? 3.684 2.709 10.883 1.00 84.06 82 LEU A O 1
ATOM 643 N N . LEU A 1 83 ? 4.512 4.205 9.419 1.00 85.31 83 LEU A N 1
ATOM 644 C CA . LEU A 1 83 ? 4.342 5.374 10.280 1.00 85.31 83 LEU A CA 1
ATOM 645 C C . LEU A 1 83 ? 2.861 5.660 10.552 1.00 85.31 83 LEU A C 1
ATOM 647 O O . LEU A 1 83 ? 2.484 5.977 11.682 1.00 85.31 83 LEU A O 1
ATOM 651 N N . LEU A 1 84 ? 2.008 5.485 9.543 1.00 82.06 84 LEU A N 1
ATOM 652 C CA . LEU A 1 84 ? 0.569 5.671 9.682 1.00 82.06 84 LEU A CA 1
ATOM 653 C C . LEU A 1 84 ? -0.074 4.568 10.533 1.00 82.06 84 LEU A C 1
ATOM 655 O O . LEU A 1 84 ? -0.899 4.865 11.402 1.00 82.06 84 LEU A O 1
ATOM 659 N N . VAL A 1 85 ? 0.341 3.312 10.359 1.00 80.31 85 VAL A N 1
ATOM 660 C CA . VAL A 1 85 ? -0.073 2.192 11.219 1.00 80.31 85 VAL A CA 1
ATOM 661 C C . VAL A 1 85 ? 0.348 2.445 12.666 1.00 80.31 85 VAL A C 1
ATOM 663 O O . VAL A 1 85 ? -0.471 2.287 13.570 1.00 80.31 85 VAL A O 1
ATOM 666 N N . TYR A 1 86 ? 1.580 2.906 12.898 1.00 82.44 86 TYR A N 1
ATOM 667 C CA . TYR A 1 86 ? 2.069 3.247 14.235 1.00 82.44 86 TYR A CA 1
ATOM 668 C C . TYR A 1 86 ? 1.259 4.381 14.880 1.00 82.44 86 TYR A C 1
ATOM 670 O O . TYR A 1 86 ? 0.818 4.257 16.024 1.00 82.44 86 TYR A O 1
ATOM 678 N N . ALA A 1 87 ? 0.995 5.459 14.134 1.00 79.12 87 ALA A N 1
ATOM 679 C CA . ALA A 1 87 ? 0.142 6.556 14.588 1.00 79.12 87 ALA A CA 1
ATOM 680 C C . ALA A 1 87 ? -1.268 6.062 14.947 1.00 79.12 87 ALA A C 1
ATOM 682 O O . ALA A 1 87 ? -1.803 6.411 16.000 1.00 79.12 87 ALA A O 1
ATOM 683 N N . THR A 1 88 ? -1.834 5.190 14.113 1.00 72.69 88 THR A N 1
ATOM 684 C CA . THR A 1 88 ? -3.158 4.597 14.322 1.00 72.69 88 THR A CA 1
ATOM 685 C C . THR A 1 88 ? -3.184 3.717 15.575 1.00 72.69 88 THR A C 1
ATOM 687 O O . THR A 1 88 ? -4.081 3.873 16.399 1.00 72.69 88 THR A O 1
ATOM 690 N N . LEU A 1 89 ? -2.170 2.868 15.780 1.00 72.38 89 LEU A N 1
ATOM 691 C CA . LEU A 1 89 ? -2.013 2.027 16.975 1.00 72.38 89 LEU A CA 1
ATOM 692 C C . LEU A 1 89 ? -1.870 2.853 18.256 1.00 72.38 89 LEU A C 1
ATOM 694 O O . LEU A 1 89 ? -2.498 2.529 19.259 1.00 72.38 89 LEU A O 1
ATOM 698 N N . SER A 1 90 ? -1.101 3.944 18.220 1.00 69.50 90 SER A N 1
ATOM 699 C CA . SER A 1 90 ? -0.949 4.840 19.375 1.00 69.50 90 SER A CA 1
ATOM 700 C C . SER A 1 90 ? -2.245 5.554 19.784 1.00 69.50 90 SER A C 1
ATOM 702 O O . SER A 1 90 ? -2.351 6.026 20.915 1.00 69.50 90 SER A O 1
ATOM 704 N N . MET A 1 91 ? -3.231 5.629 18.879 1.00 62.81 91 MET A N 1
ATOM 705 C CA . MET A 1 91 ? -4.555 6.186 19.162 1.00 62.81 91 MET A CA 1
ATOM 706 C C . MET A 1 91 ? -5.540 5.158 19.722 1.00 62.81 91 MET A C 1
ATOM 708 O O . MET A 1 91 ? -6.560 5.574 20.280 1.00 62.81 91 MET A O 1
ATOM 712 N N . LEU A 1 92 ? -5.271 3.848 19.613 1.00 61.81 92 LEU A N 1
ATOM 713 C CA . LEU A 1 92 ? -6.038 2.886 20.397 1.00 61.81 92 LEU A CA 1
ATOM 714 C C . LEU A 1 92 ? -5.678 3.110 21.870 1.00 61.81 92 LEU A C 1
ATOM 716 O O . LEU A 1 92 ? -4.493 3.073 22.211 1.00 61.81 92 LEU A O 1
ATOM 720 N N . PRO A 1 93 ? -6.660 3.352 22.756 1.00 55.22 93 PRO A N 1
ATOM 721 C CA . PRO A 1 93 ? -6.399 3.353 24.183 1.00 55.22 93 PRO A CA 1
ATOM 722 C C . PRO A 1 93 ? -5.788 1.995 24.510 1.00 55.22 93 PRO A C 1
ATOM 724 O O . PRO A 1 93 ? -6.422 0.960 24.332 1.00 55.22 93 PRO A O 1
ATOM 727 N N . SER A 1 94 ? -4.511 2.009 24.883 1.00 48.66 94 SER A N 1
ATOM 728 C CA . SER A 1 94 ? -3.782 0.810 25.251 1.00 48.66 94 SER A CA 1
ATOM 729 C C . SER A 1 94 ? -4.527 0.163 26.412 1.00 48.66 94 SER A C 1
ATOM 731 O O . SER A 1 94 ? -4.451 0.630 27.547 1.00 48.66 94 SER A O 1
ATOM 733 N N . GLU A 1 95 ? -5.254 -0.915 26.129 1.00 47.72 95 GLU A N 1
ATOM 734 C CA . GLU A 1 95 ? -5.932 -1.746 27.130 1.00 47.72 95 GLU A CA 1
ATOM 735 C C . GLU A 1 95 ? -4.919 -2.444 28.068 1.00 47.72 95 GLU A C 1
ATOM 737 O O . GLU A 1 95 ? -5.296 -3.134 29.005 1.00 47.72 95 GLU A O 1
ATOM 742 N N . ASN A 1 96 ? -3.618 -2.184 27.868 1.00 44.81 96 ASN A N 1
ATOM 743 C CA . ASN A 1 96 ? -2.504 -2.583 28.723 1.00 44.81 96 ASN A CA 1
ATOM 744 C C . ASN A 1 96 ? -1.917 -1.438 29.572 1.00 44.81 96 ASN A C 1
ATOM 746 O O . ASN A 1 96 ? -0.835 -1.602 30.131 1.00 44.81 96 ASN A O 1
ATOM 750 N N . ASN A 1 97 ? -2.577 -0.278 29.684 1.00 41.81 97 ASN A N 1
ATOM 751 C CA . ASN A 1 97 ? -2.074 0.826 30.510 1.00 41.81 97 ASN A CA 1
ATOM 752 C C . ASN A 1 97 ? -3.167 1.408 31.432 1.00 41.81 97 ASN A C 1
ATOM 754 O O . ASN A 1 97 ? -3.863 2.352 31.049 1.00 41.81 97 ASN A O 1
ATOM 758 N N . PRO A 1 98 ? -3.330 0.894 32.667 1.00 42.75 98 PRO A N 1
ATOM 759 C CA . PRO A 1 98 ? -4.302 1.409 33.633 1.00 42.75 98 PRO A CA 1
ATOM 760 C C . PRO A 1 98 ? -3.903 2.758 34.273 1.00 42.75 98 PRO A C 1
ATOM 762 O O . PRO A 1 98 ? -4.282 3.011 35.412 1.00 42.75 98 PRO A O 1
ATOM 765 N N . GLU A 1 99 ? -3.162 3.649 33.598 1.00 44.09 99 GLU A N 1
ATOM 766 C CA . GLU A 1 99 ? -2.556 4.810 34.284 1.00 44.09 99 GLU A CA 1
ATOM 767 C C . GLU A 1 99 ? -2.870 6.207 33.734 1.00 44.09 99 GLU A C 1
ATOM 769 O O . GLU A 1 99 ? -2.345 7.179 34.261 1.00 44.09 99 GLU A O 1
ATOM 774 N N . LYS A 1 100 ? -3.734 6.404 32.729 1.00 41.47 100 LYS A N 1
ATOM 775 C CA . LYS A 1 100 ? -4.079 7.788 32.311 1.00 41.47 100 LYS A CA 1
ATOM 776 C C . LYS A 1 100 ? -5.563 8.028 32.061 1.00 41.47 100 LYS A C 1
ATOM 778 O O . LYS A 1 100 ? -5.948 8.745 31.144 1.00 41.47 100 LYS A O 1
ATOM 783 N N . THR A 1 101 ? -6.407 7.533 32.966 1.00 42.41 101 THR A N 1
ATOM 784 C CA . THR A 1 101 ? -7.745 8.116 33.185 1.00 42.41 101 THR A CA 1
ATOM 785 C C . THR A 1 101 ? -7.638 9.263 34.188 1.00 42.41 101 THR A C 1
ATOM 787 O O . THR A 1 101 ? -8.157 9.178 35.296 1.00 42.41 101 THR A O 1
ATOM 790 N N . GLN A 1 102 ? -6.941 10.348 33.844 1.00 45.41 102 GLN A N 1
ATOM 791 C CA . GLN A 1 102 ? -6.984 11.545 34.690 1.00 45.41 102 GLN A CA 1
ATOM 792 C C . GLN A 1 102 ? -6.664 12.852 33.958 1.00 45.41 102 GLN A C 1
ATOM 794 O O . GLN A 1 102 ? -5.944 13.678 34.491 1.00 45.41 102 GLN A O 1
ATOM 799 N N . ASP A 1 103 ? -7.215 13.101 32.764 1.00 42.66 103 ASP A N 1
ATOM 800 C CA . ASP A 1 103 ? -7.162 14.482 32.236 1.00 42.66 103 ASP A CA 1
ATOM 801 C C . ASP A 1 103 ? -8.344 14.910 31.352 1.00 42.66 103 ASP A C 1
ATOM 803 O O . ASP A 1 103 ? -8.230 15.689 30.408 1.00 42.66 103 ASP A O 1
ATOM 807 N N . ARG A 1 104 ? -9.544 14.400 31.655 1.00 44.41 104 ARG A N 1
ATOM 808 C CA . ARG A 1 104 ? -10.797 14.908 31.058 1.00 44.41 104 ARG A CA 1
ATOM 809 C C . ARG A 1 104 ? -11.922 15.143 32.063 1.00 44.41 104 ARG A C 1
ATOM 811 O O . ARG A 1 104 ? -13.094 15.143 31.702 1.00 44.41 104 ARG A O 1
ATOM 818 N N . ARG A 1 105 ? -11.586 15.401 33.333 1.00 46.25 105 ARG A N 1
ATOM 819 C CA . ARG A 1 105 ? -12.576 15.728 34.380 1.00 46.25 105 ARG A CA 1
ATOM 820 C C . ARG A 1 105 ? -12.360 17.082 35.069 1.00 46.25 105 ARG A C 1
ATOM 822 O O . ARG A 1 105 ? -12.869 17.275 36.165 1.00 46.25 105 ARG A O 1
ATOM 829 N N . SER A 1 106 ? -11.661 18.027 34.425 1.00 43.78 106 SER A N 1
ATOM 830 C CA . SER A 1 106 ? -11.330 19.337 35.024 1.00 43.78 106 SER A CA 1
ATOM 831 C C . SER A 1 106 ? -11.691 20.569 34.170 1.00 43.78 106 SER A C 1
ATOM 833 O O . SER A 1 106 ? -11.010 21.587 34.208 1.00 43.78 106 SER A O 1
ATOM 835 N N . ARG A 1 107 ? -12.791 20.527 33.401 1.00 43.00 107 ARG A N 1
ATOM 836 C CA . ARG A 1 107 ? -13.389 21.737 32.778 1.00 43.00 107 ARG A CA 1
ATOM 837 C C . ARG A 1 107 ? -14.915 21.790 32.886 1.00 43.00 107 ARG A C 1
ATOM 839 O O . ARG A 1 107 ? -15.612 22.157 31.951 1.00 43.00 107 ARG A O 1
ATOM 846 N N . GLY A 1 108 ? -15.446 21.422 34.048 1.00 43.19 108 GLY A N 1
ATOM 847 C CA . GLY A 1 108 ? -16.888 21.467 34.295 1.00 43.19 108 GLY A CA 1
ATOM 848 C C . GLY A 1 108 ? -17.261 21.717 35.748 1.00 43.19 108 GLY A C 1
ATOM 849 O O . GLY A 1 108 ? -18.228 21.125 36.212 1.00 43.19 108 GLY A O 1
ATOM 850 N N . LYS A 1 109 ? -16.488 22.502 36.518 1.00 51.22 109 LYS A N 1
ATOM 851 C CA . LYS A 1 109 ? -16.897 22.835 37.896 1.00 51.22 109 LYS A CA 1
ATOM 852 C C . LYS A 1 109 ? -16.184 24.035 38.530 1.00 51.22 109 LYS A C 1
ATOM 854 O O . LYS A 1 109 ? -15.467 23.890 39.510 1.00 51.22 109 LYS A O 1
ATOM 859 N N . THR A 1 110 ? -16.400 25.241 38.012 1.00 47.75 110 THR A N 1
ATOM 860 C CA . THR A 1 110 ? -16.242 26.519 38.752 1.00 47.75 110 THR A CA 1
ATOM 861 C C . THR A 1 110 ? -16.815 27.608 37.837 1.00 47.75 110 THR A C 1
ATOM 863 O O . THR A 1 110 ? -16.405 27.697 36.695 1.00 47.75 110 THR A O 1
ATOM 866 N N . ARG A 1 111 ? -17.815 28.420 38.173 1.00 44.25 111 ARG A N 1
ATOM 867 C CA . ARG A 1 111 ? -18.159 29.059 39.439 1.00 44.25 111 ARG A CA 1
ATOM 868 C C . ARG A 1 111 ? -19.679 29.167 39.564 1.00 44.25 111 ARG A C 1
ATOM 870 O O . ARG A 1 111 ? -20.340 29.759 38.718 1.00 44.25 111 ARG A O 1
ATOM 877 N N . LYS A 1 112 ? -20.207 28.639 40.665 1.00 46.38 112 LYS A N 1
ATOM 878 C CA . LYS A 1 112 ? -21.490 29.043 41.235 1.00 46.38 112 LYS A CA 1
ATOM 879 C C . LYS A 1 112 ? -21.150 30.209 42.167 1.00 46.38 112 LYS A C 1
ATOM 881 O O . LYS A 1 112 ? -20.717 29.970 43.288 1.00 46.38 112 LYS A O 1
ATOM 886 N N . THR A 1 113 ? -21.207 31.441 41.668 1.00 51.28 113 THR A N 1
ATOM 887 C CA . THR A 1 113 ? -21.039 32.627 42.516 1.00 51.28 113 THR A CA 1
ATOM 888 C C . THR A 1 113 ? -22.411 33.016 43.040 1.00 51.28 113 THR A C 1
ATOM 890 O O . THR A 1 113 ? -23.319 33.345 42.278 1.00 51.28 113 THR A O 1
ATOM 893 N N . GLU A 1 114 ? -22.546 32.885 44.352 1.00 50.28 114 GLU A N 1
ATOM 894 C CA . GLU A 1 114 ? -23.639 33.384 45.168 1.00 50.28 114 GLU A CA 1
ATOM 895 C C . GLU A 1 114 ? -23.912 3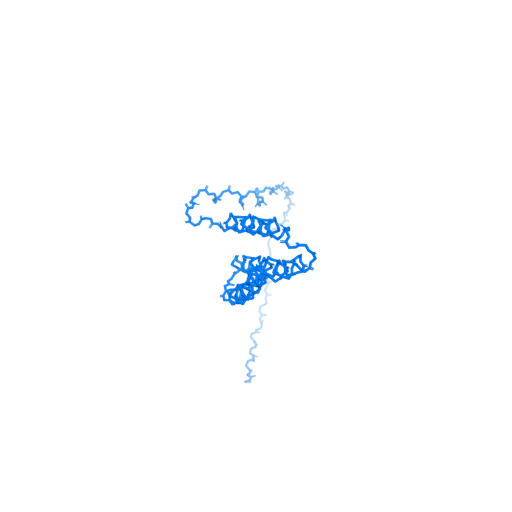4.868 44.906 1.00 50.28 114 GLU A C 1
ATOM 897 O O . GLU A 1 114 ? -22.988 35.659 44.722 1.00 50.28 114 GLU A O 1
ATOM 902 N N . GLY A 1 115 ? -25.187 35.258 44.960 1.00 45.16 115 GLY A N 1
ATOM 903 C CA . GLY A 1 115 ? -25.537 36.670 45.033 1.00 45.16 115 GLY A CA 1
ATOM 904 C C . GLY A 1 115 ? -26.960 37.011 44.619 1.00 45.16 115 GLY A C 1
ATOM 905 O O . GLY A 1 115 ? -27.147 37.650 43.592 1.00 45.16 115 GLY A O 1
ATOM 906 N N . LYS A 1 116 ? -27.958 36.681 45.452 1.00 48.62 116 LYS A N 1
ATOM 907 C CA . LYS A 1 116 ? -29.044 37.637 45.738 1.00 48.62 116 LYS A CA 1
ATOM 908 C C . LYS A 1 116 ? -29.872 37.232 46.957 1.00 48.62 116 LYS A C 1
ATOM 910 O O . LYS A 1 116 ? -30.781 36.413 46.893 1.00 48.62 116 LYS A O 1
ATOM 915 N N . LYS A 1 117 ? -29.541 37.882 48.074 1.00 52.34 117 LYS A N 1
ATOM 916 C CA . LYS A 1 117 ? -30.457 38.162 49.181 1.00 52.34 117 LYS A CA 1
ATOM 917 C C . LYS A 1 117 ? -31.680 38.922 48.657 1.00 52.34 117 LYS A C 1
ATOM 919 O O . LYS A 1 117 ? -31.520 39.921 47.960 1.00 52.34 117 LYS A O 1
ATOM 924 N N . GLY A 1 118 ? -32.853 38.532 49.149 1.00 46.38 118 GLY A N 1
ATOM 925 C CA . GLY A 1 118 ? -33.904 39.481 49.517 1.00 46.38 118 GLY A CA 1
ATOM 926 C C . GLY A 1 118 ? -35.217 39.375 48.748 1.00 46.38 118 GLY A C 1
ATOM 927 O O . GLY A 1 118 ? -35.313 39.905 47.646 1.00 46.38 118 GLY A O 1
ATOM 928 N N . LYS A 1 119 ? -36.226 38.802 49.422 1.00 48.88 119 LYS A N 1
ATOM 929 C CA . LYS A 1 119 ? -37.572 39.357 49.725 1.00 48.88 119 LYS A CA 1
ATOM 930 C C . LYS A 1 119 ? -38.625 38.231 49.745 1.00 48.88 119 LYS A C 1
ATOM 932 O O . LYS A 1 119 ? -38.719 37.488 48.779 1.00 48.88 119 LYS A O 1
ATOM 937 N N . THR A 1 120 ? -39.169 37.892 50.927 1.00 46.94 120 THR A N 1
ATOM 938 C CA . THR A 1 120 ? -40.559 38.206 51.385 1.00 46.94 120 THR A CA 1
ATOM 939 C C . THR A 1 120 ? -41.629 37.717 50.391 1.00 46.94 120 THR A C 1
ATOM 941 O O . THR A 1 120 ? -41.580 38.125 49.243 1.00 46.94 120 THR A O 1
ATOM 944 N N . SER A 1 121 ? -42.629 36.874 50.684 1.00 47.06 121 SER A N 1
ATOM 945 C CA . SER A 1 121 ? -43.326 36.414 51.905 1.00 47.06 121 SER A CA 1
ATOM 946 C C . SER A 1 121 ? -44.121 35.113 51.578 1.00 47.06 121 SER A C 1
ATOM 948 O O . SER A 1 121 ? -44.259 34.801 50.396 1.00 47.06 121 SER A O 1
ATOM 950 N N . PRO A 1 122 ? -44.670 34.367 52.565 1.00 55.03 122 PRO A N 1
ATOM 951 C CA . PRO A 1 122 ? -45.560 33.205 52.363 1.00 55.03 122 PRO A CA 1
ATOM 952 C C . PRO A 1 122 ? -47.059 33.617 52.432 1.00 55.03 122 PRO A C 1
ATOM 954 O O . PRO A 1 122 ? -47.343 34.813 52.465 1.00 55.03 122 PRO A O 1
ATOM 957 N N . PRO A 1 123 ? -48.019 32.689 52.631 1.00 64.50 123 PRO A N 1
ATOM 958 C CA . PRO A 1 123 ? -48.558 31.668 51.721 1.00 64.50 123 PRO A CA 1
ATOM 959 C C . PRO A 1 123 ? -50.067 31.903 51.460 1.00 64.50 123 PRO A C 1
ATOM 961 O O . PRO A 1 123 ? -50.722 32.529 52.282 1.00 64.50 123 PRO A O 1
ATOM 964 N N . LEU A 1 124 ? -50.675 31.327 50.415 1.00 49.66 124 LEU A N 1
ATOM 965 C CA . LEU A 1 124 ? -52.137 31.139 50.395 1.00 49.66 124 LEU A CA 1
ATOM 966 C C . LEU A 1 124 ? -52.527 29.842 49.673 1.00 49.66 124 LEU A C 1
ATOM 968 O O . LEU A 1 124 ? -52.265 29.659 48.487 1.00 49.66 124 LEU A O 1
ATOM 972 N N . CYS A 1 125 ? -53.148 28.951 50.447 1.00 41.94 125 CYS A N 1
ATOM 973 C CA . CYS A 1 125 ? -53.950 27.820 49.994 1.00 41.94 125 CYS A CA 1
ATOM 974 C C . CYS A 1 125 ? -55.249 28.294 49.320 1.00 41.94 125 CYS A C 1
ATOM 976 O O . CYS A 1 125 ? -55.790 29.339 49.673 1.00 41.94 125 CYS A O 1
ATOM 978 N N . GLY A 1 126 ? -55.794 27.441 48.451 1.00 41.38 126 GLY A N 1
ATOM 979 C CA . GLY A 1 126 ? -57.136 27.529 47.859 1.00 41.38 126 GLY A CA 1
ATOM 980 C C . GLY A 1 126 ? -57.034 27.198 46.371 1.00 41.38 126 GLY A C 1
ATOM 981 O O . GLY A 1 126 ? -56.352 27.903 45.646 1.00 41.38 126 GLY A O 1
ATOM 982 N N . GLY A 1 127 ? -57.560 26.103 45.830 1.00 48.34 127 GLY A N 1
ATOM 983 C CA . GLY A 1 127 ? -58.783 25.380 46.160 1.00 48.34 127 GLY A CA 1
ATOM 984 C C . GLY A 1 127 ? -59.648 25.388 44.895 1.00 48.34 127 GLY A C 1
ATOM 985 O O . GLY A 1 127 ? -60.117 26.453 44.514 1.00 48.34 127 GLY A O 1
ATOM 986 N N . SER A 1 128 ? -59.766 24.237 44.224 1.00 48.19 128 SER A N 1
ATOM 987 C CA . SER A 1 128 ? -60.768 23.829 43.205 1.00 48.19 128 SER A CA 1
ATOM 988 C C . SER A 1 128 ? -60.153 22.633 42.466 1.00 48.19 128 SER A C 1
ATOM 990 O O . SER A 1 128 ? -59.160 22.788 41.766 1.00 48.19 128 SER A O 1
ATOM 992 N N . GLU A 1 129 ? -60.451 21.385 42.822 1.00 52.53 129 GLU A N 1
ATOM 993 C CA . GLU A 1 129 ? -61.655 20.627 42.447 1.00 52.53 129 GLU A CA 1
ATOM 994 C C . GLU A 1 129 ? -61.931 20.578 40.929 1.00 52.53 129 GLU A C 1
ATOM 996 O O . GLU A 1 129 ? -61.873 21.585 40.229 1.00 52.53 129 GLU A O 1
ATOM 1001 N N . VAL A 1 130 ? -62.358 19.380 40.495 1.00 60.47 130 VAL A N 1
ATOM 1002 C CA . VAL A 1 130 ? -62.982 18.983 39.208 1.00 60.47 130 VAL A CA 1
ATOM 1003 C C . VAL A 1 130 ? -61.991 18.527 38.083 1.00 60.47 130 VAL A C 1
ATOM 1005 O O . VAL A 1 130 ? -60.856 18.988 38.032 1.00 60.47 130 VAL A O 1
ATOM 1008 N N . PRO A 1 131 ? -62.348 17.574 37.180 1.00 56.97 131 PRO A N 1
ATOM 1009 C CA . PRO A 1 131 ? -62.408 16.118 37.399 1.00 56.97 131 PRO A CA 1
ATOM 1010 C C . PRO A 1 131 ? -61.826 15.277 36.219 1.00 56.97 131 PRO A C 1
ATOM 1012 O O . PRO A 1 131 ? -61.490 15.775 35.148 1.00 56.97 131 PRO A O 1
ATOM 1015 N N . GLN A 1 132 ? -61.800 13.949 36.385 1.00 60.19 132 GLN A N 1
ATOM 1016 C CA . GLN A 1 132 ? -61.552 12.950 35.330 1.00 60.19 132 GLN A CA 1
ATOM 1017 C C . GLN A 1 132 ? -62.429 13.093 34.065 1.00 60.19 132 GLN A C 1
ATOM 1019 O O . GLN A 1 132 ? -63.648 13.201 34.191 1.00 60.19 132 GLN A O 1
ATOM 1024 N N . ARG A 1 133 ? -61.843 12.851 32.877 1.00 51.50 133 ARG A N 1
ATOM 1025 C CA . ARG A 1 133 ? -62.414 12.074 31.740 1.00 51.50 133 ARG A CA 1
ATOM 1026 C C . ARG A 1 133 ? -61.246 11.479 30.927 1.00 51.50 133 ARG A C 1
ATOM 1028 O O . ARG A 1 133 ? -60.364 12.222 30.525 1.00 51.50 133 ARG A O 1
ATOM 1035 N N . ARG A 1 134 ? -61.015 10.156 30.915 1.00 56.19 134 ARG A N 1
ATOM 1036 C CA . ARG A 1 134 ? -61.536 9.119 29.984 1.00 56.19 134 ARG A CA 1
ATOM 1037 C C . ARG A 1 134 ? -61.574 9.520 28.505 1.00 56.19 134 ARG A C 1
ATOM 1039 O O . ARG A 1 134 ? -62.352 10.402 28.173 1.00 56.19 134 ARG A O 1
ATOM 1046 N N . CYS A 1 135 ? -60.801 8.780 27.697 1.00 47.72 135 CYS A N 1
ATOM 1047 C CA . CYS A 1 135 ? -61.085 8.093 26.410 1.00 47.72 135 CYS A CA 1
ATOM 1048 C C . CYS A 1 135 ? -59.720 7.470 25.987 1.00 47.72 135 CYS A C 1
ATOM 1050 O O . CYS A 1 135 ? -58.784 8.240 25.821 1.00 47.72 135 CYS A O 1
ATOM 1052 N N . ILE A 1 136 ? -59.377 6.166 25.958 1.00 62.75 136 ILE A N 1
ATOM 1053 C CA . ILE A 1 136 ? -59.984 4.926 25.409 1.00 62.75 136 ILE A CA 1
ATOM 1054 C C . ILE A 1 136 ? -60.821 5.218 24.164 1.00 62.75 136 ILE A C 1
ATOM 1056 O O . ILE A 1 136 ? -61.748 6.012 24.260 1.00 62.75 136 ILE A O 1
ATOM 1060 N N . THR A 1 137 ? -60.508 4.751 22.956 1.00 52.53 137 THR A N 1
ATOM 1061 C CA . THR A 1 137 ? -60.256 3.397 22.385 1.00 52.53 137 THR A CA 1
ATOM 1062 C C . THR A 1 137 ? -59.943 3.630 20.876 1.00 52.53 137 THR A C 1
ATOM 1064 O O . THR A 1 137 ? -59.929 4.797 20.476 1.00 52.53 137 THR A O 1
ATOM 1067 N N . PRO A 1 138 ? -59.984 2.641 19.964 1.00 60.72 138 PRO A N 1
ATOM 1068 C CA . PRO A 1 138 ? -59.490 1.258 19.943 1.00 60.72 138 PRO A CA 1
ATOM 1069 C C . PRO A 1 138 ? -58.397 1.037 18.874 1.00 60.72 138 PRO A C 1
ATOM 1071 O O . PRO A 1 138 ? -58.364 1.783 17.870 1.00 60.72 138 PRO A O 1
#

pLDDT: mean 70.71, std 17.31, range [41.38, 92.19]

Sequence (138 aa):
MELNNLSPYLSGIMLILIGLYGMVRSYQEWRLHDEPAKRLALVLMVSFALFGIVGGVSIIMLIAIDPEFWVIEATAITSGYLLLVYATLSMLPSENNPEKTQDRRSRGKTRKTEGKKGKTSPPLCGGSEVPQRRCITP

Solvent-accessible surface area (backbone atoms only — not comparable to full-atom values): 8637 Å² total; per-residue (Å²): 142,68,69,79,72,46,56,62,50,52,51,19,53,49,32,28,52,52,12,52,52,48,28,54,52,24,49,53,50,38,73,75,45,62,81,73,53,30,55,52,23,49,52,51,26,54,44,21,45,48,57,10,41,50,41,13,51,48,45,44,52,40,45,74,75,47,68,80,53,45,64,60,51,52,52,51,53,51,51,5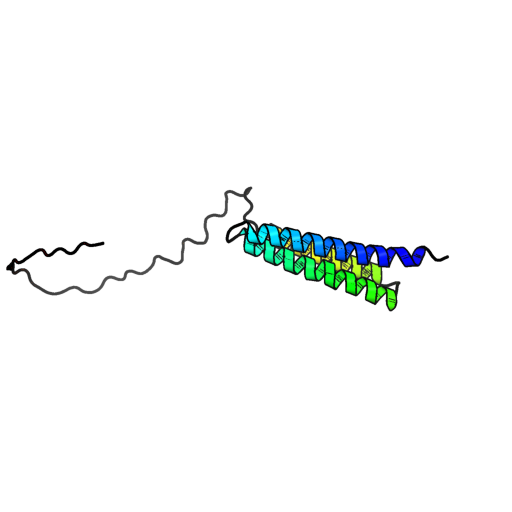3,50,52,52,50,52,50,54,53,57,72,66,47,79,59,91,86,54,99,80,73,94,78,84,86,86,85,86,82,86,84,82,90,78,85,87,80,89,88,79,89,81,88,87,84,90,84,89,80,86,87,82,93,77,92,79,88,86,134